Protein AF-A0A0P9XZQ6-F1 (afdb_monomer_lite)

Structure (mmCIF, N/CA/C/O backbone):
data_AF-A0A0P9XZQ6-F1
#
_entry.id   AF-A0A0P9XZQ6-F1
#
loop_
_atom_site.group_PDB
_atom_site.id
_atom_site.type_symbol
_atom_site.label_atom_id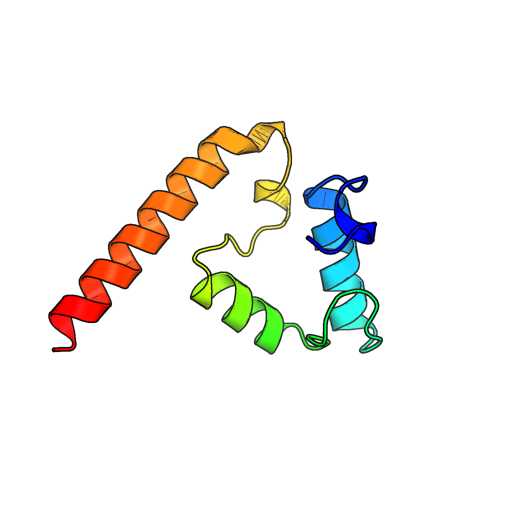
_atom_site.label_alt_id
_atom_site.label_comp_id
_atom_site.label_asym_id
_atom_site.label_entity_id
_atom_site.label_seq_id
_atom_site.pdbx_PDB_ins_code
_atom_site.Cartn_x
_atom_site.Cartn_y
_atom_site.Cartn_z
_atom_site.occupancy
_atom_site.B_iso_or_equiv
_atom_site.auth_seq_id
_atom_site.auth_comp_id
_atom_site.auth_asym_id
_atom_site.auth_atom_id
_atom_site.pdbx_PDB_model_num
ATOM 1 N N . MET A 1 1 ? 14.414 -7.155 6.378 1.00 42.78 1 MET A N 1
ATOM 2 C CA . MET A 1 1 ? 14.065 -6.627 5.040 1.00 42.78 1 MET A CA 1
ATOM 3 C C . MET A 1 1 ? 14.268 -7.755 4.035 1.00 42.78 1 MET A C 1
ATOM 5 O O . MET A 1 1 ? 15.321 -8.376 4.080 1.00 42.78 1 MET A O 1
ATOM 9 N N . ASN A 1 2 ? 13.276 -8.088 3.201 1.00 46.78 2 ASN A N 1
ATOM 10 C CA . ASN A 1 2 ? 13.458 -9.092 2.145 1.00 46.78 2 ASN A CA 1
ATOM 11 C C . ASN A 1 2 ? 14.401 -8.505 1.080 1.00 46.78 2 ASN A C 1
ATOM 13 O O . ASN A 1 2 ? 14.037 -7.545 0.404 1.00 46.78 2 ASN A O 1
ATOM 17 N N . ILE A 1 3 ? 15.616 -9.043 0.968 1.00 49.16 3 ILE A N 1
ATOM 18 C CA . ILE A 1 3 ? 16.723 -8.480 0.169 1.00 49.16 3 ILE A CA 1
ATOM 19 C C . ILE A 1 3 ? 16.345 -8.341 -1.321 1.00 49.16 3 ILE A C 1
ATOM 21 O O . ILE A 1 3 ? 16.852 -7.461 -2.009 1.00 49.16 3 ILE A O 1
ATOM 25 N N . LYS A 1 4 ? 15.371 -9.126 -1.808 1.00 54.19 4 LYS A N 1
ATOM 26 C CA . LYS A 1 4 ? 14.871 -9.054 -3.193 1.00 54.19 4 LYS A CA 1
ATOM 27 C C . LYS A 1 4 ? 14.127 -7.757 -3.548 1.00 54.19 4 LYS A C 1
ATOM 29 O O . LYS A 1 4 ? 14.019 -7.443 -4.726 1.00 54.19 4 LYS A O 1
ATOM 34 N N . ILE A 1 5 ? 13.605 -7.013 -2.569 1.00 59.09 5 ILE A N 1
ATOM 35 C CA . ILE A 1 5 ? 12.766 -5.823 -2.821 1.00 59.09 5 ILE A CA 1
ATOM 36 C C . ILE A 1 5 ? 13.608 -4.538 -2.875 1.00 59.09 5 ILE A C 1
ATOM 38 O O . ILE A 1 5 ? 13.245 -3.600 -3.575 1.00 59.09 5 ILE A O 1
ATOM 42 N N . GLY A 1 6 ? 14.767 -4.504 -2.208 1.00 58.81 6 GLY A N 1
ATOM 43 C CA . GLY A 1 6 ? 15.566 -3.281 -2.035 1.00 58.81 6 GLY A CA 1
ATOM 44 C C . GLY A 1 6 ? 16.099 -2.642 -3.326 1.00 58.81 6 GLY A C 1
ATOM 45 O O . GLY A 1 6 ? 16.415 -1.459 -3.318 1.00 58.81 6 GLY A O 1
ATOM 46 N N . HIS A 1 7 ? 16.168 -3.394 -4.429 1.00 71.62 7 HIS A N 1
ATOM 47 C CA . HIS A 1 7 ? 16.628 -2.900 -5.735 1.00 71.62 7 HIS A CA 1
ATOM 48 C C . HIS A 1 7 ? 15.493 -2.584 -6.724 1.00 71.62 7 HIS A C 1
ATOM 50 O O . HIS A 1 7 ? 15.770 -2.153 -7.839 1.00 71.62 7 HIS A O 1
ATOM 56 N N . THR A 1 8 ? 14.228 -2.809 -6.353 1.00 80.25 8 THR A N 1
ATOM 57 C CA . THR A 1 8 ? 13.081 -2.622 -7.258 1.00 80.25 8 THR A CA 1
ATOM 58 C C . THR A 1 8 ? 12.328 -1.347 -6.897 1.00 80.25 8 THR A C 1
ATOM 60 O O . THR A 1 8 ? 12.001 -1.129 -5.731 1.00 80.25 8 THR A O 1
ATOM 63 N N . ALA A 1 9 ? 12.024 -0.510 -7.892 1.00 86.50 9 ALA A N 1
ATOM 64 C CA . ALA A 1 9 ? 11.205 0.681 -7.679 1.00 86.50 9 ALA A CA 1
ATOM 65 C C . ALA A 1 9 ? 9.815 0.296 -7.119 1.00 86.50 9 ALA A C 1
ATOM 67 O O . ALA A 1 9 ? 9.242 -0.692 -7.589 1.00 86.50 9 ALA A O 1
ATOM 68 N N . PRO A 1 10 ? 9.235 1.061 -6.171 1.00 87.31 10 PRO A N 1
ATOM 69 C CA . PRO A 1 10 ? 7.944 0.727 -5.560 1.00 87.31 10 PRO A CA 1
ATOM 70 C C . PRO A 1 10 ? 6.815 0.498 -6.572 1.00 87.31 10 PRO A C 1
ATOM 72 O O . PRO A 1 10 ? 6.052 -0.453 -6.422 1.00 87.31 10 PRO A O 1
ATOM 75 N N . ALA A 1 11 ? 6.751 1.309 -7.632 1.00 88.81 11 ALA A N 1
ATOM 76 C CA . ALA A 1 11 ? 5.777 1.143 -8.709 1.00 88.81 11 ALA A CA 1
ATOM 77 C C . ALA A 1 11 ? 5.951 -0.185 -9.470 1.00 88.81 11 ALA A C 1
ATOM 79 O O . ALA A 1 11 ? 4.973 -0.888 -9.711 1.00 88.81 11 ALA A O 1
ATOM 80 N N . ALA A 1 12 ? 7.191 -0.566 -9.798 1.00 89.19 12 ALA A N 1
ATOM 81 C CA . ALA A 1 12 ? 7.482 -1.832 -10.474 1.00 89.19 12 ALA A CA 1
ATOM 82 C C . ALA A 1 12 ? 7.162 -3.037 -9.575 1.00 89.19 12 ALA A C 1
ATOM 84 O O . ALA A 1 12 ? 6.547 -4.002 -10.021 1.00 89.19 12 ALA A O 1
ATOM 85 N N . TYR A 1 13 ? 7.506 -2.944 -8.288 1.00 89.38 13 TYR A N 1
ATOM 86 C CA . TYR A 1 13 ? 7.142 -3.951 -7.296 1.00 89.38 13 TYR A CA 1
ATOM 87 C C . TYR A 1 13 ? 5.619 -4.121 -7.198 1.00 89.38 13 TYR A C 1
ATOM 89 O O . TYR A 1 13 ? 5.124 -5.245 -7.221 1.00 89.38 13 TYR A O 1
ATOM 97 N N . MET A 1 14 ? 4.865 -3.020 -7.117 1.00 90.94 14 MET A N 1
ATOM 98 C CA . MET A 1 14 ? 3.411 -3.096 -6.980 1.00 90.94 14 MET A CA 1
ATOM 99 C C . MET A 1 14 ? 2.732 -3.615 -8.255 1.00 90.94 14 MET A C 1
ATOM 101 O O . MET A 1 14 ? 1.774 -4.381 -8.169 1.00 90.94 14 MET A O 1
ATOM 105 N N . ALA A 1 15 ? 3.262 -3.277 -9.433 1.00 91.31 15 ALA A N 1
ATOM 106 C CA . ALA A 1 15 ? 2.802 -3.851 -10.694 1.00 91.31 15 ALA A CA 1
ATOM 107 C C . ALA A 1 15 ? 2.984 -5.379 -10.724 1.00 91.31 15 ALA A C 1
ATOM 109 O O . ALA A 1 15 ? 2.050 -6.103 -11.066 1.00 91.31 15 ALA A O 1
ATOM 110 N N . ASP A 1 16 ? 4.142 -5.886 -10.288 1.00 91.69 16 ASP A N 1
ATOM 111 C CA . ASP A 1 16 ? 4.374 -7.331 -10.201 1.00 91.69 16 ASP A CA 1
ATOM 112 C C . ASP A 1 16 ? 3.427 -8.021 -9.200 1.00 91.69 16 ASP A C 1
ATOM 114 O O . ASP A 1 16 ? 2.978 -9.143 -9.442 1.00 91.69 16 ASP A O 1
ATOM 118 N N . VAL A 1 17 ? 3.102 -7.365 -8.079 1.00 91.38 17 VAL A N 1
ATOM 119 C CA . VAL A 1 17 ? 2.141 -7.885 -7.088 1.00 91.38 17 VAL A CA 1
ATOM 120 C C . VAL A 1 17 ? 0.737 -8.019 -7.688 1.00 91.38 17 VAL A C 1
ATOM 122 O O . VAL A 1 17 ? 0.044 -8.999 -7.407 1.00 91.38 17 VAL A O 1
ATOM 125 N N . LEU A 1 18 ? 0.321 -7.092 -8.554 1.00 91.44 18 LEU A N 1
ATOM 126 C CA . LEU A 1 18 ? -0.957 -7.204 -9.264 1.00 91.44 18 LEU A CA 1
ATOM 127 C C . LEU A 1 18 ? -0.957 -8.335 -10.291 1.00 91.44 18 LEU A C 1
ATOM 129 O O . LEU A 1 18 ? -1.926 -9.085 -10.351 1.00 91.44 18 LEU A O 1
ATOM 133 N N . VAL A 1 19 ? 0.137 -8.518 -11.036 1.00 92.38 19 VAL A N 1
ATOM 134 C CA . VAL A 1 19 ? 0.289 -9.663 -11.955 1.00 92.38 19 VAL A CA 1
ATOM 135 C C . VAL A 1 19 ? 0.232 -10.988 -11.191 1.00 92.38 19 VAL A C 1
ATOM 137 O O . VAL A 1 19 ? -0.367 -11.958 -11.650 1.00 92.38 19 VAL A O 1
ATOM 140 N N . GLN A 1 20 ? 0.812 -11.045 -9.994 1.00 93.50 20 GLN A N 1
ATOM 141 C CA . GLN A 1 20 ? 0.673 -12.198 -9.103 1.00 93.50 20 GLN A CA 1
ATOM 142 C C . GLN A 1 20 ? -0.785 -12.442 -8.687 1.00 93.50 20 GLN A C 1
ATOM 144 O O . GLN A 1 20 ? -1.205 -13.594 -8.607 1.00 93.50 20 GLN A O 1
ATOM 149 N N . CYS A 1 21 ? -1.554 -11.384 -8.426 1.00 93.06 21 CYS A N 1
ATOM 150 C CA . CYS A 1 21 ? -2.968 -11.513 -8.078 1.00 93.06 21 CYS A CA 1
ATOM 151 C C . CYS A 1 21 ? -3.839 -11.963 -9.258 1.00 93.06 21 CYS A C 1
ATOM 153 O O . CYS A 1 21 ? -4.868 -12.593 -9.037 1.00 93.06 21 CYS A O 1
ATOM 155 N N . ASP A 1 22 ? -3.431 -11.644 -10.485 1.00 91.19 22 ASP A N 1
ATOM 156 C CA . ASP A 1 22 ? -4.112 -12.067 -11.711 1.00 91.19 22 ASP A CA 1
ATOM 157 C C . ASP A 1 22 ? -3.762 -13.519 -12.085 1.00 91.19 22 ASP A C 1
ATOM 159 O O . ASP A 1 22 ? -4.628 -14.345 -12.356 1.00 91.19 22 ASP A O 1
ATOM 163 N N . SER A 1 23 ? -2.475 -13.869 -12.016 1.00 91.88 23 SER A N 1
ATOM 164 C CA . SER A 1 23 ? -1.983 -15.215 -12.348 1.00 91.88 23 SER A CA 1
ATOM 165 C C . SER A 1 23 ? -2.221 -16.261 -11.254 1.00 91.88 23 SER A C 1
ATOM 167 O O . SER A 1 23 ? -2.120 -17.458 -11.519 1.00 91.88 23 SER A O 1
ATOM 169 N N . GLY A 1 24 ? -2.468 -15.837 -10.011 1.00 88.69 24 GLY A N 1
ATOM 170 C CA . GLY A 1 24 ? -2.557 -16.721 -8.848 1.00 88.69 24 GLY A CA 1
ATOM 171 C C . GLY A 1 24 ? -1.210 -17.305 -8.391 1.00 88.69 24 GLY A C 1
ATOM 172 O O . GLY A 1 24 ? -1.170 -18.073 -7.427 1.00 88.69 24 GLY A O 1
ATOM 173 N N . VAL A 1 25 ? -0.100 -16.958 -9.055 1.00 88.69 25 VAL A N 1
ATOM 174 C CA . VAL A 1 25 ? 1.238 -17.500 -8.781 1.00 88.69 25 VAL A CA 1
ATOM 175 C C . VAL A 1 25 ? 2.017 -16.547 -7.879 1.00 88.69 25 VAL A C 1
ATOM 177 O O . VAL A 1 25 ? 2.325 -15.416 -8.250 1.00 88.69 25 VAL A O 1
ATOM 180 N N . ALA A 1 26 ? 2.382 -17.020 -6.688 1.00 86.56 26 ALA A N 1
ATOM 181 C CA . ALA A 1 26 ? 3.104 -16.219 -5.706 1.00 86.56 26 ALA A CA 1
ATOM 182 C C . ALA A 1 26 ? 4.563 -15.950 -6.125 1.00 86.56 26 ALA A C 1
ATOM 184 O O . ALA A 1 26 ? 5.400 -16.854 -6.147 1.00 86.56 26 ALA A O 1
ATOM 185 N N . ARG A 1 27 ? 4.882 -14.681 -6.396 1.00 83.50 27 ARG A N 1
ATOM 186 C CA . ARG A 1 27 ? 6.238 -14.157 -6.637 1.00 83.50 27 ARG A CA 1
ATOM 187 C C . ARG A 1 27 ? 6.771 -13.368 -5.433 1.00 83.50 27 ARG A C 1
ATOM 189 O O . ARG A 1 27 ? 7.960 -13.439 -5.119 1.00 83.50 27 ARG A O 1
ATOM 196 N N . TYR A 1 28 ? 5.886 -12.655 -4.742 1.00 83.19 28 TYR A N 1
ATOM 197 C CA . TYR A 1 28 ? 6.124 -11.829 -3.564 1.00 83.19 28 TYR A CA 1
ATOM 198 C C . TYR A 1 28 ? 5.100 -12.159 -2.468 1.00 83.19 28 TYR A C 1
ATOM 200 O O . TYR A 1 28 ? 3.900 -11.943 -2.626 1.00 83.19 28 TYR A O 1
ATOM 208 N N . GLY A 1 29 ? 5.567 -12.658 -1.319 1.00 85.06 29 GLY A N 1
ATOM 209 C CA . GLY A 1 29 ? 4.679 -13.022 -0.208 1.00 85.06 29 GLY A CA 1
ATOM 210 C C . GLY A 1 29 ? 3.681 -14.129 -0.578 1.00 85.06 29 GLY A C 1
ATOM 211 O O . GLY A 1 29 ? 3.964 -14.945 -1.447 1.00 85.06 29 GLY A O 1
ATOM 212 N N . ALA A 1 30 ? 2.531 -14.162 0.104 1.00 89.00 30 ALA A N 1
ATOM 213 C CA . ALA A 1 30 ? 1.511 -15.209 -0.056 1.00 89.00 30 ALA A CA 1
ATOM 214 C C . ALA A 1 30 ? 0.162 -14.710 -0.619 1.00 89.00 30 ALA A C 1
ATOM 216 O O . ALA A 1 30 ? -0.755 -15.506 -0.788 1.00 89.00 30 ALA A O 1
ATOM 217 N N . ILE A 1 31 ? 0.014 -13.409 -0.892 1.00 91.56 31 ILE A N 1
ATOM 218 C CA . ILE A 1 31 ? -1.254 -12.823 -1.357 1.00 91.56 31 ILE A CA 1
ATOM 219 C C . ILE A 1 31 ? -1.369 -12.999 -2.870 1.00 91.56 31 ILE A C 1
ATOM 221 O O . ILE A 1 31 ? -0.665 -12.330 -3.616 1.00 91.56 31 ILE A O 1
ATOM 225 N N . THR A 1 32 ? -2.246 -13.883 -3.333 1.00 94.38 32 THR A N 1
ATOM 226 C CA . THR A 1 32 ? -2.423 -14.195 -4.766 1.00 94.38 32 THR A CA 1
ATOM 227 C C . THR A 1 32 ? -3.814 -13.851 -5.289 1.00 94.38 32 THR A C 1
ATOM 229 O O . THR A 1 32 ? -4.163 -14.224 -6.403 1.00 94.38 32 THR A O 1
ATOM 232 N N . ARG A 1 33 ? -4.617 -13.135 -4.498 1.00 94.31 33 ARG A N 1
ATOM 233 C CA . ARG A 1 33 ? -5.959 -12.679 -4.867 1.00 94.31 33 ARG A CA 1
ATOM 234 C C . ARG A 1 33 ? -6.053 -11.172 -4.714 1.00 94.31 33 ARG A C 1
ATOM 236 O O . ARG A 1 33 ? -5.615 -10.621 -3.705 1.00 94.31 33 ARG A O 1
ATOM 243 N N . LEU A 1 34 ? -6.690 -10.522 -5.685 1.00 93.31 34 LEU A N 1
ATOM 244 C CA . LEU A 1 34 ? -6.832 -9.067 -5.696 1.00 93.31 34 LEU A CA 1
ATOM 245 C C . LEU A 1 34 ? -7.611 -8.540 -4.480 1.00 93.31 34 LEU A C 1
ATOM 247 O O . LEU A 1 34 ? -7.234 -7.519 -3.912 1.00 93.31 34 LEU A O 1
ATOM 251 N N . ASP A 1 35 ? -8.662 -9.240 -4.052 1.00 94.44 35 ASP A N 1
ATOM 252 C CA . ASP A 1 35 ? -9.453 -8.829 -2.883 1.00 94.44 35 ASP A CA 1
ATOM 253 C C . ASP A 1 35 ? -8.623 -8.872 -1.595 1.00 94.44 35 ASP A C 1
ATOM 255 O O . ASP A 1 35 ? -8.633 -7.924 -0.810 1.00 94.44 35 ASP A O 1
ATOM 259 N N . ASP A 1 36 ? -7.831 -9.931 -1.419 1.00 95.00 36 ASP A N 1
ATOM 260 C CA . ASP A 1 36 ? -6.941 -10.081 -0.266 1.00 95.00 36 ASP A CA 1
ATOM 261 C C . ASP A 1 36 ? -5.846 -9.003 -0.276 1.00 95.00 36 ASP A C 1
ATOM 263 O O . ASP A 1 36 ? -5.481 -8.468 0.775 1.00 95.00 36 ASP A O 1
ATOM 267 N N . LEU A 1 37 ? -5.355 -8.630 -1.465 1.00 94.50 37 LEU A N 1
ATOM 268 C CA . LEU A 1 37 ? -4.420 -7.520 -1.629 1.00 94.50 37 LEU A CA 1
ATOM 269 C C . LEU A 1 37 ? -5.050 -6.193 -1.206 1.00 94.50 37 LEU A C 1
ATOM 271 O O . LEU A 1 37 ? -4.442 -5.464 -0.426 1.00 94.50 37 LEU A O 1
ATOM 275 N N . LYS A 1 38 ? -6.268 -5.885 -1.659 1.00 94.06 38 LYS A N 1
ATOM 276 C CA . LYS A 1 38 ? -6.971 -4.649 -1.279 1.00 94.06 38 LYS A CA 1
ATOM 277 C C . LYS A 1 38 ? -7.190 -4.564 0.229 1.00 94.06 38 LYS A C 1
ATOM 279 O O . LYS A 1 38 ? -6.870 -3.547 0.844 1.00 94.06 38 LYS A O 1
ATOM 284 N N . VAL A 1 39 ? -7.632 -5.658 0.853 1.00 95.25 39 VAL A N 1
ATOM 285 C CA . VAL A 1 39 ? -7.774 -5.744 2.317 1.00 95.25 39 VAL A CA 1
ATOM 286 C C . VAL A 1 39 ? -6.434 -5.509 3.013 1.00 95.25 39 VAL A C 1
ATOM 288 O O . VAL A 1 39 ? -6.373 -4.799 4.022 1.00 95.25 39 VAL A O 1
ATOM 291 N N . ASN A 1 40 ? -5.346 -6.066 2.476 1.00 94.75 40 ASN A N 1
ATOM 292 C CA . ASN A 1 40 ? -4.008 -5.872 3.017 1.00 94.75 40 ASN A CA 1
ATOM 293 C C . ASN A 1 40 ? -3.537 -4.413 2.906 1.00 94.75 40 ASN A C 1
ATOM 295 O O . ASN A 1 40 ? -3.033 -3.869 3.893 1.00 94.75 40 ASN A O 1
ATOM 299 N N . LEU A 1 41 ? -3.732 -3.773 1.752 1.00 94.94 41 LEU A N 1
ATOM 300 C CA . LEU A 1 41 ? -3.372 -2.373 1.524 1.00 94.94 41 LEU A CA 1
ATOM 301 C C . LEU A 1 41 ? -4.144 -1.452 2.475 1.00 94.94 41 LEU A C 1
ATOM 303 O O . LEU A 1 41 ? -3.525 -0.690 3.223 1.00 94.94 41 LEU A O 1
ATOM 307 N N . ALA A 1 42 ? -5.467 -1.605 2.554 1.00 94.50 42 ALA A N 1
ATOM 308 C CA . ALA A 1 42 ? -6.310 -0.828 3.460 1.00 94.50 42 ALA A CA 1
ATOM 309 C C . ALA A 1 42 ? -5.899 -1.024 4.931 1.00 94.50 42 ALA A C 1
ATOM 311 O O . ALA A 1 42 ? -5.705 -0.057 5.675 1.00 94.50 42 ALA A O 1
ATOM 312 N N . SER A 1 43 ? -5.660 -2.275 5.342 1.00 94.44 43 SER A N 1
ATOM 313 C CA . SER A 1 43 ? -5.207 -2.608 6.699 1.00 94.44 43 SER A CA 1
ATOM 314 C C . SER A 1 43 ? -3.882 -1.935 7.056 1.00 94.44 43 SER A C 1
ATOM 316 O O . SER A 1 43 ? -3.679 -1.561 8.213 1.00 94.44 43 SER A O 1
ATOM 318 N N . ASN A 1 44 ? -2.997 -1.737 6.080 1.00 95.31 44 ASN A N 1
ATOM 319 C CA . ASN A 1 44 ? -1.698 -1.089 6.261 1.00 95.31 44 ASN A CA 1
ATOM 320 C C . ASN A 1 44 ? -1.708 0.412 5.936 1.00 95.31 44 ASN A C 1
ATOM 322 O O . ASN A 1 44 ? -0.645 1.040 5.930 1.00 95.31 44 ASN A O 1
ATOM 326 N N . CYS A 1 45 ? -2.894 0.999 5.728 1.00 96.88 45 CYS A N 1
ATOM 327 C CA . CYS A 1 45 ? -3.057 2.408 5.371 1.00 96.88 45 CYS A CA 1
ATOM 328 C C . CYS A 1 45 ? -2.220 2.763 4.135 1.00 96.88 45 CYS A C 1
ATOM 330 O O . CYS A 1 45 ? -1.467 3.738 4.147 1.00 96.88 45 CYS A O 1
ATOM 332 N N . LEU A 1 46 ? -2.285 1.912 3.113 1.00 94.56 46 LEU A N 1
ATOM 333 C CA . LEU A 1 46 ? -1.616 2.087 1.834 1.00 94.56 46 LEU A CA 1
ATOM 334 C C . LEU A 1 46 ? -2.650 2.423 0.749 1.00 94.56 46 LEU A C 1
ATOM 336 O O . LEU A 1 46 ? -3.735 1.839 0.770 1.00 94.56 46 LEU A O 1
ATOM 340 N N . PRO A 1 47 ? -2.338 3.340 -0.186 1.00 91.62 47 PRO A N 1
ATOM 341 C CA . PRO A 1 47 ? -3.206 3.618 -1.327 1.00 91.62 47 PRO A CA 1
ATOM 342 C C . PRO A 1 47 ? -3.386 2.381 -2.216 1.00 91.62 47 PRO A C 1
ATOM 344 O O . PRO A 1 47 ? -2.441 1.627 -2.427 1.00 91.62 47 PRO A O 1
ATOM 347 N N . GLU A 1 48 ? -4.582 2.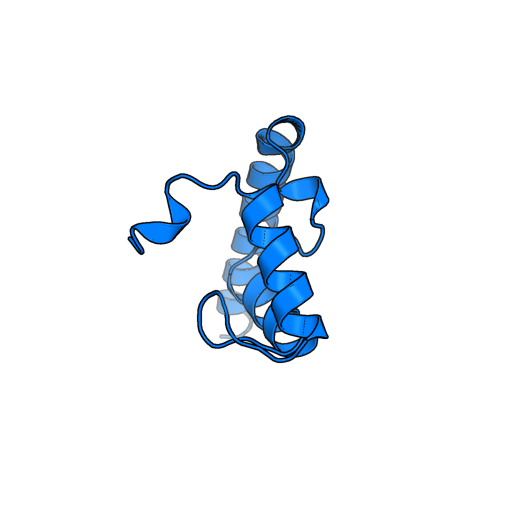195 -2.770 1.00 89.12 48 GLU A N 1
ATOM 348 C CA . GLU A 1 48 ? -4.856 1.112 -3.731 1.00 89.12 48 GLU A CA 1
ATOM 349 C C . GLU A 1 48 ? -4.393 1.448 -5.158 1.00 89.12 48 GLU A C 1
ATOM 351 O O . GLU A 1 48 ? -4.177 0.550 -5.970 1.00 89.12 48 GLU A O 1
ATOM 356 N N . ASP A 1 49 ? -4.231 2.735 -5.469 1.00 88.94 49 ASP A N 1
ATOM 357 C CA . ASP A 1 49 ? -3.816 3.199 -6.790 1.00 88.94 49 ASP A CA 1
ATOM 358 C C . ASP A 1 49 ? -2.306 3.007 -7.004 1.00 88.94 49 ASP A C 1
ATOM 360 O O . ASP A 1 49 ? -1.482 3.568 -6.277 1.00 88.94 49 ASP A O 1
ATOM 364 N N . LEU A 1 50 ? -1.936 2.261 -8.050 1.00 85.75 50 LEU A N 1
ATOM 365 C CA . LEU A 1 50 ? -0.549 2.089 -8.492 1.00 85.75 50 LEU A CA 1
ATOM 366 C C . LEU A 1 50 ? 0.158 3.412 -8.772 1.00 85.75 50 LEU A C 1
ATOM 368 O O . LEU A 1 50 ? 1.361 3.521 -8.522 1.00 85.75 50 LEU A O 1
ATOM 372 N N . ALA A 1 51 ? -0.559 4.407 -9.297 1.00 87.88 51 ALA A N 1
ATOM 373 C CA . ALA A 1 51 ? 0.029 5.697 -9.629 1.00 87.88 51 ALA A CA 1
ATOM 374 C C . ALA A 1 51 ? 0.599 6.392 -8.383 1.00 87.88 51 ALA A C 1
ATOM 376 O O . ALA A 1 51 ? 1.596 7.105 -8.485 1.00 87.88 51 ALA A O 1
ATOM 377 N N . ALA A 1 52 ? 0.051 6.110 -7.195 1.00 89.94 52 ALA A N 1
ATOM 378 C CA . ALA A 1 52 ? 0.541 6.653 -5.930 1.00 89.94 52 ALA A CA 1
ATOM 379 C C . ALA A 1 52 ? 1.954 6.165 -5.557 1.00 89.94 52 ALA A C 1
ATOM 381 O O . ALA A 1 52 ? 2.595 6.754 -4.691 1.00 89.94 52 ALA A O 1
ATOM 382 N N . TYR A 1 53 ? 2.451 5.098 -6.190 1.00 90.81 53 TYR A N 1
ATOM 383 C CA . TYR A 1 53 ? 3.772 4.523 -5.921 1.00 90.81 53 TYR A CA 1
ATOM 384 C C . TYR A 1 53 ? 4.871 5.067 -6.839 1.00 90.81 53 TYR A C 1
ATOM 386 O O . TYR A 1 53 ? 6.021 4.627 -6.741 1.00 90.81 53 TYR A O 1
ATOM 394 N N . GLN A 1 54 ? 4.533 6.005 -7.727 1.00 91.00 54 GLN A N 1
ATOM 395 C CA . GLN A 1 54 ? 5.516 6.691 -8.556 1.00 91.00 54 GLN A CA 1
ATOM 396 C C . GLN A 1 54 ? 6.322 7.704 -7.727 1.00 91.00 54 GLN A C 1
ATOM 398 O O . GLN A 1 54 ? 5.752 8.347 -6.839 1.00 91.00 54 GLN A O 1
ATOM 403 N N . PRO A 1 55 ? 7.630 7.884 -7.998 1.00 88.88 55 PRO A N 1
ATOM 404 C CA . PRO A 1 55 ? 8.465 8.848 -7.279 1.00 88.88 55 PRO A CA 1
ATOM 405 C C . PRO A 1 55 ? 7.887 10.268 -7.273 1.00 88.88 55 PRO A C 1
ATOM 407 O O . PRO A 1 55 ? 7.958 10.962 -6.262 1.00 88.88 55 PRO A O 1
ATOM 410 N N . GLU A 1 56 ? 7.251 10.680 -8.370 1.00 93.88 56 GLU A N 1
ATOM 411 C CA . GLU A 1 56 ? 6.640 12.003 -8.530 1.00 93.88 56 GLU A CA 1
ATOM 412 C C . GLU A 1 56 ? 5.440 12.211 -7.593 1.00 93.88 56 GLU A C 1
ATOM 414 O O . GLU A 1 56 ? 5.101 13.344 -7.262 1.00 93.88 56 GLU A O 1
ATOM 419 N N . GLN A 1 57 ? 4.810 11.123 -7.138 1.00 94.00 57 GLN A N 1
ATOM 420 C CA . GLN A 1 57 ? 3.656 11.140 -6.237 1.00 94.00 57 GLN A CA 1
ATOM 421 C C . GLN A 1 57 ? 4.042 10.944 -4.768 1.00 94.00 57 GLN A C 1
ATOM 423 O O . GLN A 1 57 ? 3.162 10.840 -3.914 1.00 94.00 57 GLN A O 1
ATOM 428 N N . PHE A 1 58 ? 5.338 10.914 -4.438 1.00 91.25 58 PHE A N 1
ATOM 429 C CA . PHE A 1 58 ? 5.807 10.568 -3.096 1.00 91.25 58 PHE A CA 1
ATOM 430 C C . PHE A 1 58 ? 5.209 11.457 -1.993 1.00 91.25 58 PHE A C 1
ATOM 432 O O . PHE A 1 58 ? 4.751 10.948 -0.970 1.00 91.25 58 PHE A O 1
ATOM 439 N N . GLU A 1 59 ? 5.121 12.770 -2.212 1.00 95.12 59 GLU A N 1
ATOM 440 C CA . GLU A 1 59 ? 4.517 13.689 -1.236 1.00 95.12 59 GLU A CA 1
ATOM 441 C C . GLU A 1 59 ? 3.012 13.443 -1.047 1.00 95.12 59 GLU A C 1
ATOM 443 O O . GLU A 1 59 ? 2.518 13.399 0.086 1.00 95.12 59 GLU A O 1
ATOM 448 N N . ALA A 1 60 ? 2.283 13.213 -2.143 1.00 95.19 60 ALA A N 1
ATOM 449 C CA . ALA A 1 60 ? 0.858 12.889 -2.104 1.00 95.19 60 ALA A CA 1
ATOM 450 C C . ALA A 1 60 ? 0.612 11.548 -1.394 1.00 95.19 60 ALA A C 1
ATOM 452 O O . ALA A 1 60 ? -0.266 11.447 -0.536 1.00 95.19 60 ALA A O 1
ATOM 453 N N . PHE A 1 61 ? 1.450 10.549 -1.674 1.00 94.56 61 PHE A N 1
ATOM 454 C CA . PHE A 1 61 ? 1.454 9.261 -0.991 1.00 94.56 61 PHE A CA 1
ATOM 455 C C . PHE A 1 61 ? 1.642 9.429 0.520 1.00 94.56 61 PHE A C 1
ATOM 457 O O . PHE A 1 61 ? 0.861 8.889 1.304 1.00 94.56 61 PHE A O 1
ATOM 464 N N . LEU A 1 62 ? 2.633 10.210 0.960 1.00 95.44 62 LEU A N 1
ATOM 465 C CA . LEU A 1 62 ? 2.864 10.449 2.387 1.00 95.44 62 LEU A CA 1
ATOM 466 C C . LEU A 1 62 ? 1.680 11.155 3.059 1.00 95.44 62 LEU A C 1
ATOM 468 O O . LEU A 1 62 ? 1.311 10.799 4.183 1.00 95.44 62 LEU A O 1
ATOM 472 N N . ALA A 1 63 ? 1.084 12.144 2.392 1.00 96.44 63 ALA A N 1
ATOM 473 C CA . ALA A 1 63 ? -0.088 12.850 2.898 1.00 96.44 63 ALA A CA 1
ATOM 474 C C . ALA A 1 63 ? -1.288 11.908 3.066 1.00 96.44 63 ALA A C 1
ATOM 476 O O . ALA A 1 63 ? -1.908 11.880 4.134 1.00 96.44 63 ALA A O 1
ATOM 477 N N . GLU A 1 64 ? -1.562 11.088 2.054 1.00 95.38 64 GLU A N 1
ATOM 478 C C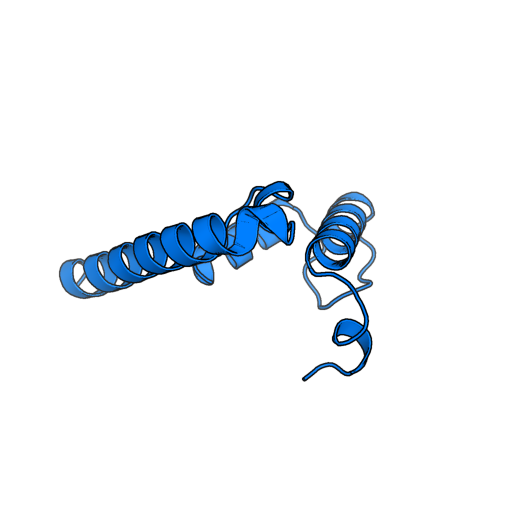A . GLU A 1 64 ? -2.670 10.140 2.068 1.00 95.38 64 GLU 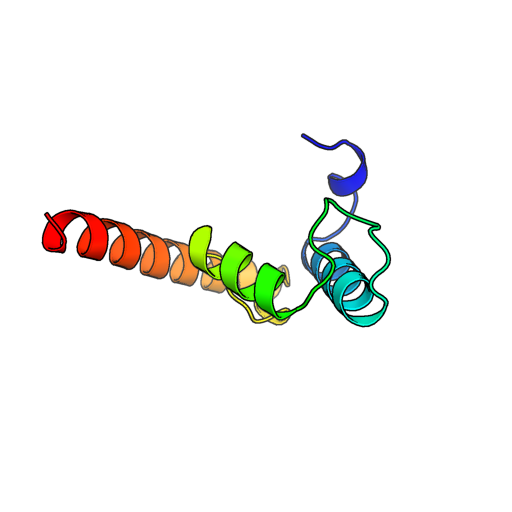A CA 1
ATOM 479 C C . GLU A 1 64 ? -2.487 9.072 3.149 1.00 95.38 64 GLU A C 1
ATOM 481 O O . GLU A 1 64 ? -3.396 8.812 3.940 1.00 95.38 64 GLU A O 1
ATOM 486 N N . ARG A 1 65 ? -1.277 8.522 3.289 1.00 96.38 65 ARG A N 1
ATOM 487 C CA . ARG A 1 65 ? -0.980 7.557 4.355 1.00 96.38 65 ARG A CA 1
ATOM 488 C C . ARG A 1 65 ? -1.202 8.135 5.747 1.00 96.38 65 ARG A C 1
ATOM 490 O O . ARG A 1 65 ? -1.809 7.469 6.585 1.00 96.38 65 ARG A O 1
ATOM 497 N N . ARG A 1 66 ? -0.763 9.375 6.005 1.00 97.25 66 ARG A N 1
ATOM 498 C CA . ARG A 1 66 ? -1.018 10.050 7.292 1.00 97.25 66 ARG A CA 1
ATOM 499 C C . ARG A 1 66 ? -2.513 10.202 7.556 1.00 97.25 66 ARG A C 1
ATOM 501 O O . ARG A 1 66 ? -2.957 9.942 8.675 1.00 97.25 66 ARG A O 1
ATOM 508 N N . ARG A 1 67 ? -3.290 10.577 6.535 1.00 96.25 67 ARG A N 1
ATOM 509 C CA . ARG A 1 67 ? -4.751 10.693 6.624 1.00 96.25 67 ARG A CA 1
ATOM 510 C C . ARG A 1 67 ? -5.397 9.352 6.979 1.00 96.25 67 ARG A C 1
ATOM 512 O O . ARG A 1 67 ? -6.173 9.294 7.931 1.00 96.25 67 ARG A O 1
ATOM 519 N N . LEU A 1 68 ? -5.051 8.281 6.263 1.00 96.75 68 LEU A N 1
ATOM 520 C CA . LEU A 1 68 ? -5.582 6.933 6.492 1.00 96.75 68 LEU A CA 1
ATOM 521 C C . LEU A 1 68 ? -5.220 6.402 7.886 1.00 96.75 68 LEU A C 1
ATOM 523 O O . LEU A 1 68 ? -6.083 5.892 8.598 1.00 96.75 68 LEU A O 1
ATOM 527 N N . MET A 1 69 ? -3.973 6.591 8.323 1.00 97.25 69 MET A N 1
ATOM 528 C CA . MET A 1 69 ? -3.542 6.201 9.669 1.00 97.25 69 MET A CA 1
ATOM 529 C C . MET A 1 69 ? -4.306 6.961 10.756 1.00 97.25 69 MET A C 1
ATOM 531 O O . MET A 1 69 ? -4.774 6.347 11.713 1.00 97.25 69 MET A O 1
ATOM 535 N N . ALA A 1 70 ? -4.482 8.277 10.602 1.00 97.50 70 ALA A N 1
ATOM 536 C CA . ALA A 1 70 ? -5.266 9.075 11.541 1.00 97.50 70 ALA A CA 1
ATOM 537 C C . ALA A 1 70 ? -6.722 8.588 11.615 1.00 97.50 70 ALA A C 1
ATOM 539 O O . ALA A 1 70 ? -7.271 8.463 12.708 1.00 97.50 70 ALA A O 1
ATOM 540 N N . GLN A 1 71 ? -7.334 8.251 10.475 1.00 95.88 71 GLN A N 1
ATOM 541 C CA . GLN A 1 71 ? -8.677 7.667 10.433 1.00 95.88 71 GLN A CA 1
ATOM 542 C C . GLN A 1 71 ? -8.741 6.310 11.137 1.00 95.88 71 GLN A C 1
ATOM 544 O O . GLN A 1 71 ? -9.653 6.092 11.931 1.00 95.88 71 GLN A O 1
ATOM 549 N N . LYS A 1 72 ? -7.759 5.431 10.914 1.00 95.75 72 LYS A N 1
ATOM 550 C CA . LYS A 1 72 ? -7.683 4.122 11.572 1.00 95.75 72 LYS A CA 1
ATOM 551 C C . LYS A 1 72 ? -7.560 4.248 13.093 1.00 95.75 72 LYS A C 1
ATOM 553 O O . LYS A 1 72 ? -8.273 3.568 13.824 1.00 95.75 72 LYS A O 1
ATOM 558 N N . ILE A 1 73 ? -6.699 5.149 13.574 1.00 96.44 73 ILE A N 1
ATOM 559 C CA . ILE A 1 7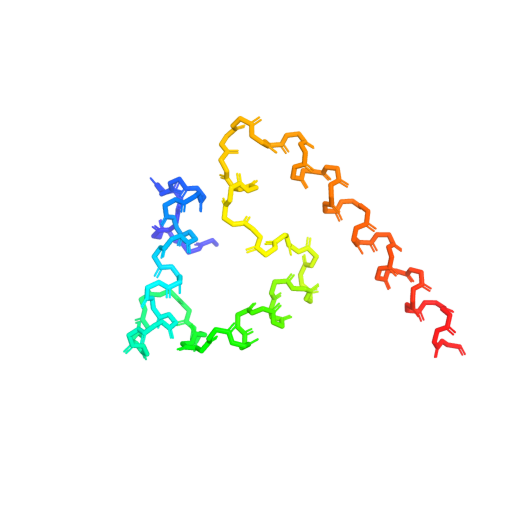3 ? -6.536 5.437 15.009 1.00 96.44 73 ILE A CA 1
ATOM 560 C C . ILE A 1 73 ? -7.845 5.975 15.595 1.00 96.44 73 ILE A C 1
ATOM 562 O O . ILE A 1 73 ? -8.308 5.505 16.629 1.00 96.44 73 ILE A O 1
ATOM 566 N N . LYS A 1 74 ? -8.475 6.931 14.908 1.00 96.19 74 LYS A N 1
ATOM 567 C CA . LYS A 1 74 ? -9.757 7.517 15.307 1.00 96.19 74 LYS A CA 1
ATOM 568 C C . LYS A 1 74 ? -10.856 6.457 15.440 1.00 96.19 74 LYS A C 1
ATOM 570 O O . LYS A 1 74 ? -11.571 6.442 16.433 1.00 96.19 74 LYS A O 1
ATOM 575 N N . GLN A 1 75 ? -10.971 5.564 14.455 1.00 94.81 75 GLN A N 1
ATOM 576 C CA . GLN A 1 75 ? -11.930 4.457 14.470 1.00 94.81 75 GLN A CA 1
ATOM 577 C C . GLN A 1 75 ? -11.663 3.483 15.617 1.00 94.81 75 GLN A C 1
ATOM 579 O O . GLN A 1 75 ? -12.609 3.077 16.280 1.00 94.81 75 GLN A O 1
ATOM 584 N N . TYR A 1 76 ? -10.396 3.149 15.880 1.00 94.75 76 TYR A N 1
ATOM 585 C CA . TYR A 1 76 ? -10.025 2.289 17.003 1.00 94.75 76 TYR A CA 1
ATOM 586 C C . TYR A 1 76 ? -10.524 2.857 18.337 1.00 94.75 76 TYR A C 1
ATOM 588 O O . TYR A 1 76 ? -11.193 2.153 19.080 1.00 94.75 76 TYR A O 1
ATOM 596 N N . TYR A 1 77 ? -10.272 4.142 18.608 1.00 95.50 77 TYR A N 1
ATOM 597 C CA . TYR A 1 77 ? -10.696 4.769 19.865 1.00 95.50 77 TYR A CA 1
ATOM 598 C C . TYR A 1 77 ? -12.204 5.022 19.977 1.00 95.50 77 TYR A C 1
ATOM 600 O O . TYR A 1 77 ? -12.694 5.158 21.089 1.00 95.50 77 TYR A O 1
ATOM 608 N N . TRP A 1 78 ? -12.937 5.100 18.865 1.00 93.06 78 TRP A N 1
ATOM 609 C 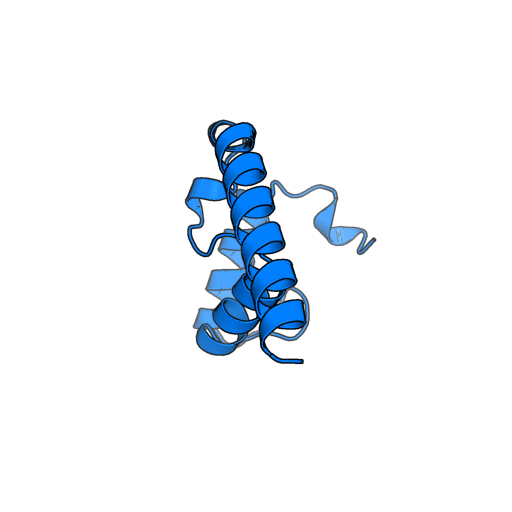CA . TRP A 1 78 ? -14.401 5.230 18.884 1.00 93.06 78 TRP A CA 1
ATOM 610 C C . TRP A 1 78 ? -15.160 3.906 18.872 1.00 93.06 78 TRP A C 1
ATOM 612 O O . TRP A 1 78 ? -16.357 3.900 19.138 1.00 93.06 78 TRP A O 1
ATOM 622 N N . GLY A 1 79 ? -14.495 2.808 18.521 1.00 84.69 79 GLY A N 1
ATOM 623 C CA . GLY A 1 79 ? -15.045 1.460 18.647 1.00 84.69 79 GLY A CA 1
ATOM 624 C C . GLY A 1 79 ? -14.857 0.840 20.037 1.00 84.69 79 GLY A C 1
ATOM 625 O O . GLY A 1 79 ? -15.316 -0.282 20.241 1.00 84.69 79 GLY A O 1
ATOM 626 N N . LEU A 1 80 ? -14.165 1.540 20.946 1.00 60.09 80 LEU A N 1
ATOM 627 C CA . LEU A 1 80 ? -14.050 1.245 22.380 1.00 60.09 80 LEU A CA 1
ATOM 628 C C . LEU A 1 80 ? -15.161 1.956 23.161 1.00 60.09 80 LEU A C 1
ATOM 630 O O . LEU A 1 80 ? -15.650 1.342 24.133 1.00 60.09 80 LEU A O 1
#

Radius of gyration: 14.1 Å; chains: 1; bounding box: 32×31×35 Å

Sequence (80 aa):
MNIKIGHTAPAAYMADVLVQCDSGVARYGAITRLDDLKVNLASNCLPEDLAAYQPEQFEAFLAERRRLMAQKIKQYYWGL

Organism: NCBI:txid251707

Foldseek 3Di:
DPPVPPPDQQLRVVVVQVVQLVVVPDPDPNRRHPVVVVVVCLVQQFDPDSVCSDPVNVVVRVVSSVVSVVVVVVVVVVVD

Secondary structure (DSSP, 8-state):
--TTTTTS-HHHHHHHHHHHHHH---SSSS--SHHHHHHHHHHTT--S-GGGGSGGGHHHHHHHHHHHHHHHHHHHHH--

pLDDT: mean 88.54, std 11.97, range [42.78, 97.5]